Protein AF-A0A3M7SB97-F1 (afdb_monomer_lite)

Structure (mmCIF, N/CA/C/O backbone):
data_AF-A0A3M7SB97-F1
#
_entry.id   AF-A0A3M7SB97-F1
#
loop_
_atom_site.group_PDB
_atom_site.id
_atom_site.type_symbol
_atom_site.label_atom_id
_atom_site.label_alt_id
_atom_site.label_comp_id
_atom_site.label_asym_id
_atom_site.label_entity_id
_atom_site.label_seq_id
_atom_site.pdbx_PDB_ins_code
_atom_site.Cartn_x
_atom_site.Cartn_y
_atom_site.Cartn_z
_atom_site.occupancy
_atom_site.B_iso_or_equiv
_atom_site.auth_seq_id
_atom_site.auth_comp_id
_atom_site.auth_asym_id
_atom_site.auth_atom_id
_atom_site.pdbx_PDB_model_num
ATOM 1 N N . MET A 1 1 ? 9.042 47.676 -9.943 1.00 39.56 1 MET A N 1
ATOM 2 C CA . MET A 1 1 ? 7.977 46.823 -9.372 1.00 39.56 1 MET A CA 1
ATOM 3 C C . MET A 1 1 ? 7.259 46.108 -10.507 1.00 39.56 1 MET A C 1
ATOM 5 O O . MET A 1 1 ? 6.418 46.712 -11.153 1.00 39.56 1 MET A O 1
ATOM 9 N N . THR A 1 2 ? 7.592 44.848 -10.776 1.00 35.41 2 THR A N 1
ATOM 10 C CA . THR A 1 2 ? 6.832 43.990 -11.699 1.00 35.41 2 THR A CA 1
ATOM 11 C C . THR A 1 2 ? 6.691 42.620 -11.047 1.00 35.41 2 THR A C 1
ATOM 13 O O . THR A 1 2 ? 7.645 41.863 -10.912 1.00 35.41 2 THR A O 1
ATOM 16 N N . SER A 1 3 ? 5.487 42.366 -10.535 1.00 39.31 3 SER A N 1
ATOM 17 C CA . SER A 1 3 ? 5.085 41.123 -9.880 1.00 39.31 3 SER A CA 1
ATOM 18 C C . SER A 1 3 ? 4.905 40.036 -10.938 1.00 39.31 3 SER A C 1
ATOM 20 O O . SER A 1 3 ? 3.924 40.028 -11.684 1.00 39.31 3 SER A O 1
ATOM 22 N N . THR A 1 4 ? 5.859 39.112 -11.012 1.00 42.50 4 THR A N 1
ATOM 23 C CA . THR A 1 4 ? 5.730 37.888 -11.804 1.00 42.50 4 THR A CA 1
ATOM 24 C C . THR A 1 4 ? 4.813 36.935 -11.040 1.00 42.50 4 THR A C 1
ATOM 26 O O . THR A 1 4 ? 5.258 36.184 -10.179 1.00 42.50 4 THR A O 1
ATOM 29 N N . LYS A 1 5 ? 3.501 37.002 -11.301 1.00 43.88 5 LYS A N 1
ATOM 30 C CA . LYS A 1 5 ? 2.536 36.020 -10.786 1.00 43.88 5 LYS A CA 1
ATOM 31 C C . LYS A 1 5 ? 2.854 34.650 -11.385 1.00 43.88 5 LYS A C 1
ATOM 33 O O . LYS A 1 5 ? 2.477 34.349 -12.519 1.00 43.88 5 LYS A O 1
ATOM 38 N N . GLU A 1 6 ? 3.554 33.834 -10.608 1.00 43.81 6 GLU A N 1
ATOM 39 C CA . GLU A 1 6 ? 3.767 32.415 -10.857 1.00 43.81 6 GLU A CA 1
ATOM 40 C C . GLU A 1 6 ? 2.411 31.716 -11.004 1.00 43.81 6 GLU A C 1
ATOM 42 O O . GLU A 1 6 ? 1.614 31.609 -10.069 1.00 43.81 6 GLU A O 1
ATOM 47 N N . ARG A 1 7 ? 2.121 31.242 -12.216 1.00 40.00 7 ARG A N 1
ATOM 48 C CA . ARG A 1 7 ? 0.977 30.369 -12.473 1.00 40.00 7 ARG A CA 1
ATOM 49 C C . ARG A 1 7 ? 1.324 28.980 -11.947 1.00 40.00 7 ARG A C 1
ATOM 51 O O . ARG A 1 7 ? 1.823 28.139 -12.691 1.00 40.00 7 ARG A O 1
ATOM 58 N N . ASN A 1 8 ? 1.042 28.737 -10.669 1.00 41.44 8 ASN A N 1
ATOM 59 C CA . ASN A 1 8 ? 1.003 27.392 -10.104 1.00 41.44 8 ASN A CA 1
ATOM 60 C C . ASN A 1 8 ? -0.151 26.611 -10.750 1.00 41.44 8 ASN A C 1
ATOM 62 O O . ASN A 1 8 ? -1.274 26.566 -10.249 1.00 41.44 8 ASN A O 1
ATOM 66 N N . ILE A 1 9 ? 0.122 25.996 -11.901 1.00 45.00 9 ILE A N 1
ATOM 67 C CA . ILE A 1 9 ? -0.749 24.988 -12.500 1.00 45.00 9 ILE A CA 1
ATOM 68 C C . ILE A 1 9 ? -0.582 23.722 -11.654 1.00 45.00 9 ILE A C 1
ATOM 70 O O . ILE A 1 9 ? 0.179 22.815 -11.994 1.00 45.00 9 ILE A O 1
ATOM 74 N N . LEU A 1 10 ? -1.297 23.659 -10.528 1.00 41.88 10 LEU A N 1
ATOM 75 C CA . LEU A 1 10 ? -1.557 22.407 -9.827 1.00 41.88 10 LEU A CA 1
ATOM 76 C C . LEU A 1 10 ? -2.363 21.528 -10.784 1.00 41.88 10 LEU A C 1
ATOM 78 O O . LEU A 1 10 ? -3.590 21.603 -10.856 1.00 41.88 10 LEU A O 1
ATOM 82 N N . LYS A 1 11 ? -1.661 20.715 -11.580 1.00 40.22 11 LYS A N 1
ATOM 83 C CA . LYS A 1 11 ? -2.269 19.650 -12.374 1.00 40.22 11 LYS A CA 1
ATOM 84 C C . LYS A 1 11 ? -3.022 18.749 -11.395 1.00 40.22 11 LYS A C 1
ATOM 86 O O . LYS A 1 11 ? -2.405 17.905 -10.749 1.00 40.22 11 LYS A O 1
ATOM 91 N N . LYS A 1 12 ? -4.344 18.930 -11.280 1.00 40.06 12 LYS A N 1
ATOM 92 C CA . LYS A 1 12 ? -5.251 17.975 -10.632 1.00 40.06 12 LYS A CA 1
ATOM 93 C C . LYS A 1 12 ? -5.023 16.628 -11.312 1.00 40.06 12 LYS A C 1
ATOM 95 O O . LYS A 1 12 ? -5.538 16.382 -12.402 1.00 40.06 12 LYS A O 1
ATOM 100 N N . ARG A 1 13 ? -4.206 15.768 -10.701 1.00 48.69 13 ARG A N 1
ATOM 101 C CA . ARG A 1 13 ? -4.102 14.367 -11.096 1.00 48.69 13 ARG A CA 1
ATOM 102 C C . ARG A 1 13 ? -5.471 13.770 -10.799 1.00 48.69 13 ARG A C 1
ATOM 104 O O . ARG A 1 13 ? -5.800 13.552 -9.639 1.00 48.69 13 ARG A O 1
ATOM 111 N N . ARG A 1 14 ? -6.300 13.585 -11.830 1.00 51.69 14 ARG A N 1
ATOM 112 C CA . ARG A 1 14 ? -7.490 12.738 -11.724 1.00 51.69 14 ARG A CA 1
ATOM 113 C C . ARG A 1 14 ? -6.969 11.373 -11.288 1.00 51.69 14 ARG A C 1
ATOM 115 O O . ARG A 1 14 ? -6.235 10.740 -12.045 1.00 51.69 14 ARG A O 1
ATOM 122 N N . GLY A 1 15 ? -7.223 11.003 -10.034 1.00 53.91 15 GLY A N 1
ATOM 123 C CA . GLY A 1 15 ? -6.841 9.696 -9.521 1.00 53.91 15 GLY A CA 1
ATOM 124 C C . GLY A 1 15 ? -7.428 8.644 -10.450 1.00 53.91 15 GLY A C 1
ATOM 125 O O . GLY A 1 15 ? -8.598 8.732 -10.816 1.00 53.91 15 GLY A O 1
ATOM 126 N N . ILE A 1 16 ? -6.604 7.695 -10.890 1.00 61.25 16 ILE A N 1
ATOM 127 C CA . ILE A 1 16 ? -7.114 6.502 -11.565 1.00 61.25 16 ILE A CA 1
ATOM 128 C C . ILE A 1 16 ? -8.112 5.880 -10.588 1.00 61.25 16 ILE A C 1
ATOM 130 O O . ILE A 1 16 ? -7.745 5.625 -9.439 1.00 61.25 16 ILE A O 1
ATOM 134 N N . ASN A 1 17 ? -9.364 5.709 -11.016 1.00 65.31 17 ASN A N 1
ATOM 135 C CA . ASN A 1 17 ? -10.384 5.082 -10.188 1.00 65.31 17 ASN A CA 1
ATOM 136 C C . ASN A 1 17 ? -9.994 3.606 -10.049 1.00 65.31 17 ASN A C 1
ATOM 138 O O . ASN A 1 17 ? -10.118 2.836 -10.998 1.00 65.31 17 ASN A O 1
ATOM 142 N N . ARG A 1 18 ? -9.375 3.264 -8.918 1.00 78.38 18 ARG A N 1
ATOM 143 C CA . ARG A 1 18 ? -8.863 1.926 -8.628 1.00 78.38 18 ARG A CA 1
ATOM 144 C C . ARG A 1 18 ? -9.895 1.181 -7.808 1.00 78.38 18 ARG A C 1
ATOM 146 O O . ARG A 1 18 ? -10.350 1.691 -6.786 1.00 78.38 18 ARG A O 1
ATOM 153 N N . GLU A 1 19 ? -10.207 -0.030 -8.241 1.00 87.81 19 GLU A N 1
ATOM 154 C CA . GLU A 1 19 ? -10.970 -0.968 -7.434 1.00 87.81 19 GLU A CA 1
ATOM 155 C C . GLU A 1 19 ? -10.080 -1.497 -6.305 1.00 87.81 19 GLU A C 1
ATOM 157 O O . GLU A 1 19 ? -8.935 -1.897 -6.538 1.00 87.81 19 GLU A O 1
ATOM 162 N N . TRP A 1 20 ? -10.591 -1.437 -5.078 1.00 92.69 20 TRP A N 1
ATOM 163 C CA . TRP A 1 20 ? -9.912 -1.904 -3.875 1.00 92.69 20 TRP A CA 1
ATOM 164 C C . TRP A 1 20 ? -10.624 -3.142 -3.357 1.00 92.69 20 TRP A C 1
ATOM 166 O O . TRP A 1 20 ? -11.807 -3.087 -3.029 1.00 92.69 20 TRP A O 1
ATOM 176 N N . ILE A 1 21 ? -9.888 -4.240 -3.252 1.00 93.25 21 ILE A N 1
ATOM 177 C CA . ILE A 1 21 ? -10.402 -5.519 -2.777 1.00 93.25 21 ILE A CA 1
ATOM 178 C C . ILE A 1 21 ? -10.002 -5.657 -1.314 1.00 93.25 21 ILE A C 1
ATOM 180 O O . ILE A 1 21 ? -8.821 -5.568 -0.977 1.00 93.25 21 ILE A O 1
ATOM 184 N N . TYR A 1 22 ? -10.989 -5.841 -0.440 1.00 94.50 22 TYR A N 1
ATOM 185 C CA . TYR A 1 22 ? -10.746 -6.144 0.968 1.00 94.50 22 TYR A CA 1
ATOM 186 C C . TYR A 1 22 ? -10.089 -7.519 1.100 1.00 94.50 22 TYR A C 1
ATOM 188 O O . TYR A 1 22 ? -10.540 -8.472 0.465 1.00 94.50 22 TYR A O 1
ATOM 196 N N . VAL A 1 23 ? -9.040 -7.619 1.918 1.00 94.69 23 VAL A N 1
ATOM 197 C CA . VAL A 1 23 ? -8.305 -8.877 2.107 1.00 94.69 23 VAL A CA 1
ATOM 198 C C . VAL A 1 23 ? -8.481 -9.411 3.521 1.00 94.69 23 VAL A C 1
ATOM 200 O O . VAL A 1 23 ? -8.970 -10.519 3.700 1.00 94.69 23 VAL A O 1
ATOM 203 N N . ASP A 1 24 ? -8.065 -8.637 4.520 1.00 95.44 24 ASP A N 1
ATOM 204 C CA . ASP A 1 24 ? -8.137 -9.012 5.930 1.00 95.44 24 ASP A CA 1
ATOM 205 C C . ASP A 1 24 ? -8.104 -7.773 6.840 1.00 95.44 24 ASP A C 1
ATOM 207 O O . ASP A 1 24 ? -8.130 -6.615 6.398 1.00 95.44 24 ASP A O 1
ATOM 211 N N . MET A 1 25 ? -8.128 -8.028 8.145 1.00 96.19 25 MET A N 1
ATOM 212 C CA . MET A 1 25 ? -8.036 -7.033 9.202 1.00 96.19 25 MET A CA 1
ATOM 213 C C . MET A 1 25 ? -7.012 -7.500 10.232 1.00 96.19 25 MET A C 1
ATOM 215 O O . MET A 1 25 ? -6.958 -8.682 10.558 1.00 96.19 25 MET A O 1
ATOM 219 N N . PHE A 1 26 ? -6.225 -6.559 10.734 1.00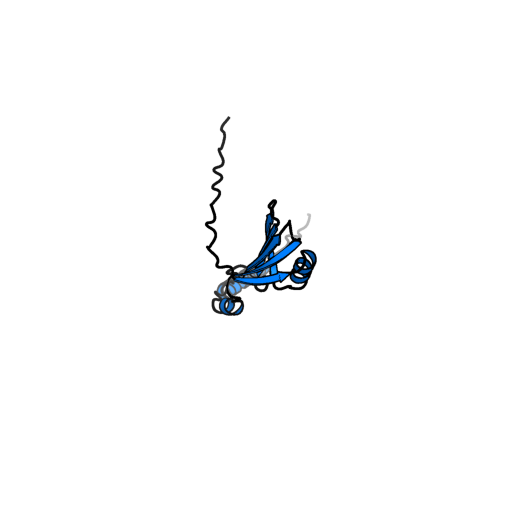 95.38 26 PHE A N 1
ATOM 220 C CA . PHE A 1 26 ? -5.327 -6.750 11.862 1.00 95.38 26 PHE A CA 1
ATOM 221 C C . PHE A 1 26 ? -6.030 -6.339 13.155 1.00 95.38 26 PHE A C 1
ATOM 223 O O . PHE A 1 26 ? -6.830 -5.396 13.154 1.00 95.38 26 PHE A O 1
ATOM 230 N N . ASP A 1 27 ? -5.721 -7.040 14.243 1.00 92.81 27 ASP A N 1
ATOM 231 C CA . ASP A 1 27 ? -6.319 -6.781 15.555 1.00 92.81 27 ASP A CA 1
ATOM 232 C C . ASP A 1 27 ? -5.877 -5.448 16.154 1.00 92.81 27 ASP A C 1
ATOM 234 O O . ASP A 1 27 ? -6.670 -4.804 16.836 1.00 92.81 27 ASP A O 1
ATOM 238 N N . ASP A 1 28 ? -4.655 -5.017 15.838 1.00 92.62 28 ASP A N 1
ATOM 239 C CA . ASP A 1 28 ? -4.109 -3.734 16.252 1.00 92.62 28 ASP A CA 1
ATOM 240 C C . ASP A 1 28 ? -3.220 -3.093 15.163 1.00 92.62 28 ASP A C 1
ATOM 242 O O . ASP A 1 28 ? -2.842 -3.710 14.154 1.00 92.62 28 ASP A O 1
ATOM 246 N N . ASN A 1 29 ? -2.903 -1.814 15.366 1.00 90.94 29 ASN A N 1
ATOM 247 C CA . ASN A 1 29 ? -2.064 -1.027 14.465 1.00 90.94 29 ASN A CA 1
ATOM 248 C C . ASN A 1 29 ? -0.605 -1.527 14.428 1.00 90.94 29 ASN A C 1
ATOM 250 O O . ASN A 1 29 ? 0.038 -1.451 13.378 1.00 90.94 29 ASN A O 1
ATOM 254 N N . GLU A 1 30 ? -0.079 -2.056 15.538 1.00 91.81 30 GLU A N 1
ATOM 255 C CA . GLU A 1 30 ? 1.309 -2.527 15.630 1.00 91.81 30 GLU A CA 1
ATOM 256 C C . GLU A 1 30 ? 1.531 -3.796 14.801 1.00 91.81 30 GLU A C 1
ATOM 258 O O . GLU A 1 30 ? 2.532 -3.911 14.090 1.00 91.81 30 GLU A O 1
ATOM 263 N N . ALA A 1 31 ? 0.570 -4.719 14.817 1.00 93.75 31 ALA A N 1
ATOM 264 C CA . ALA A 1 31 ? 0.556 -5.942 14.032 1.00 93.75 31 ALA A CA 1
ATOM 265 C C . ALA A 1 31 ? 0.562 -5.633 12.531 1.00 93.75 31 ALA A C 1
ATOM 267 O O . ALA A 1 31 ? 1.302 -6.262 11.766 1.00 93.75 31 AL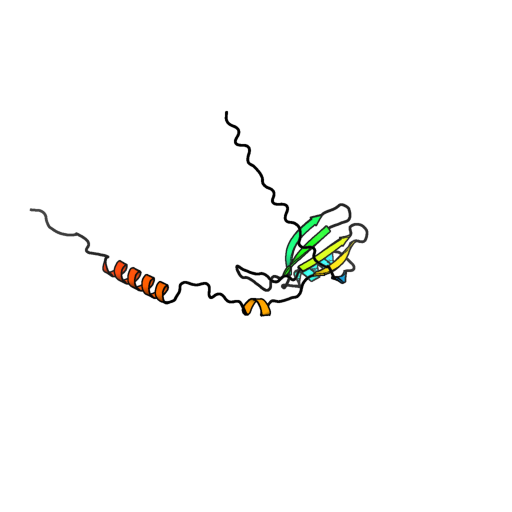A A O 1
ATOM 268 N N . ALA A 1 32 ? -0.212 -4.632 12.106 1.00 93.56 32 ALA A N 1
ATOM 269 C CA . ALA A 1 32 ? -0.232 -4.178 10.720 1.00 93.56 32 ALA A CA 1
ATOM 270 C C . ALA A 1 32 ? 1.113 -3.571 10.292 1.00 93.56 32 ALA A C 1
ATOM 272 O O . ALA A 1 32 ? 1.636 -3.897 9.221 1.00 93.56 32 ALA A O 1
ATOM 273 N N . ASP A 1 33 ? 1.705 -2.735 11.145 1.00 91.50 33 ASP A N 1
ATOM 274 C CA . ASP A 1 33 ? 3.006 -2.112 10.901 1.00 91.50 33 ASP A CA 1
ATOM 275 C C . ASP A 1 33 ? 4.141 -3.142 10.861 1.00 91.50 33 ASP A C 1
ATOM 277 O O . ASP A 1 33 ? 5.010 -3.090 9.983 1.00 91.50 33 ASP A O 1
ATOM 281 N N . LEU A 1 34 ? 4.130 -4.111 11.778 1.00 93.75 34 LEU A N 1
ATOM 282 C CA . LEU A 1 34 ? 5.097 -5.204 11.816 1.00 93.75 34 LEU A CA 1
ATOM 283 C C . LEU A 1 34 ? 4.967 -6.090 10.574 1.00 93.75 34 LEU A C 1
ATOM 285 O O . LEU A 1 34 ? 5.971 -6.431 9.943 1.00 93.75 34 LEU A O 1
ATOM 289 N N . TRP A 1 35 ? 3.737 -6.413 10.169 1.00 94.38 35 TRP A N 1
ATOM 290 C CA . TRP A 1 35 ? 3.481 -7.156 8.940 1.00 94.38 35 TRP A CA 1
ATOM 291 C C . TRP A 1 35 ? 4.010 -6.411 7.710 1.00 94.38 35 TRP A C 1
ATOM 293 O O . TRP A 1 35 ? 4.670 -7.018 6.859 1.00 94.38 35 TRP A O 1
ATOM 303 N N . LEU A 1 36 ? 3.780 -5.095 7.628 1.00 91.81 36 LEU A N 1
ATOM 304 C CA . LEU A 1 36 ? 4.261 -4.272 6.521 1.00 91.81 36 LEU A CA 1
ATOM 305 C C . LEU A 1 36 ? 5.794 -4.225 6.479 1.00 91.81 36 LEU A C 1
ATOM 307 O O . LEU A 1 36 ? 6.372 -4.406 5.407 1.00 91.81 36 LEU A O 1
ATOM 311 N N . LYS A 1 37 ? 6.456 -4.051 7.631 1.00 89.44 37 LYS A N 1
ATOM 312 C CA . LYS A 1 37 ? 7.927 -4.065 7.746 1.00 89.44 37 LYS A CA 1
ATOM 313 C C . LYS A 1 37 ? 8.527 -5.410 7.329 1.00 89.44 37 LYS A C 1
ATOM 315 O O . LYS A 1 37 ? 9.541 -5.436 6.636 1.00 89.44 37 LYS A O 1
ATOM 320 N N . ASN A 1 38 ? 7.875 -6.517 7.685 1.00 91.12 38 ASN A N 1
ATOM 321 C CA . ASN A 1 38 ? 8.317 -7.863 7.315 1.00 91.12 38 ASN A CA 1
ATOM 322 C C . ASN A 1 38 ? 8.099 -8.174 5.822 1.00 91.12 38 ASN A C 1
ATOM 324 O O . ASN A 1 38 ? 8.800 -9.004 5.239 1.00 91.12 38 ASN A O 1
ATOM 328 N N . LYS A 1 39 ? 7.145 -7.507 5.160 1.00 86.69 39 LYS A N 1
ATOM 329 C CA . LYS A 1 39 ? 6.876 -7.672 3.725 1.00 86.69 39 LYS A CA 1
ATOM 330 C C . LYS A 1 39 ? 7.724 -6.719 2.881 1.00 86.69 39 LYS A C 1
ATOM 332 O O . LYS A 1 39 ? 7.265 -5.678 2.420 1.00 86.69 39 LYS A O 1
ATOM 337 N N . THR A 1 40 ? 8.917 -7.173 2.507 1.00 81.75 40 THR A N 1
ATOM 338 C CA . THR A 1 40 ? 9.861 -6.445 1.629 1.00 81.75 40 THR A CA 1
ATOM 339 C C . THR A 1 40 ? 9.323 -6.091 0.230 1.00 81.75 40 THR A C 1
ATOM 341 O O . THR A 1 40 ? 9.914 -5.266 -0.473 1.00 81.75 40 THR A O 1
ATOM 344 N N . LYS A 1 41 ? 8.194 -6.686 -0.193 1.00 88.25 41 LYS A N 1
ATOM 345 C CA . LYS A 1 41 ? 7.551 -6.416 -1.491 1.00 88.25 41 LYS A CA 1
ATOM 346 C C . LYS A 1 41 ? 6.864 -5.050 -1.569 1.00 88.25 41 LYS A C 1
ATOM 348 O O . LYS A 1 41 ? 6.601 -4.586 -2.679 1.00 88.25 41 LYS A O 1
ATOM 353 N N . TRP A 1 42 ? 6.573 -4.414 -0.436 1.00 91.75 42 TRP A N 1
ATOM 354 C CA . TRP A 1 42 ? 5.841 -3.151 -0.377 1.00 91.75 42 TRP A CA 1
ATOM 355 C C . TRP A 1 42 ? 6.743 -1.999 0.049 1.00 91.75 42 TRP A C 1
ATOM 357 O O . TRP A 1 42 ? 7.590 -2.138 0.925 1.00 91.75 42 TRP A O 1
ATOM 367 N N . LEU A 1 43 ? 6.543 -0.842 -0.573 1.00 90.50 43 LEU A N 1
ATOM 368 C CA . LEU A 1 43 ? 7.184 0.407 -0.192 1.00 90.50 43 LEU A CA 1
ATOM 369 C C . LEU A 1 43 ? 6.112 1.473 0.004 1.00 90.50 43 LEU A C 1
ATOM 371 O O . LEU A 1 43 ? 5.258 1.658 -0.865 1.00 90.50 43 LEU A O 1
ATOM 375 N N . LYS A 1 44 ? 6.184 2.182 1.130 1.00 93.00 44 LYS A N 1
ATOM 376 C CA . LYS A 1 44 ? 5.289 3.295 1.451 1.00 93.00 44 LYS A CA 1
ATOM 377 C C . LYS A 1 44 ? 5.377 4.369 0.364 1.00 93.00 44 LYS A C 1
ATOM 379 O O . LYS A 1 44 ? 6.472 4.758 -0.039 1.00 93.00 44 LYS A O 1
ATOM 384 N N . GLU A 1 45 ? 4.225 4.794 -0.137 1.00 91.25 45 GLU A N 1
ATOM 385 C CA . GLU A 1 45 ? 4.117 5.803 -1.190 1.00 91.25 45 GLU A CA 1
ATOM 386 C C . GLU A 1 45 ? 3.496 7.082 -0.644 1.00 91.25 45 GLU A C 1
ATOM 388 O O . GLU A 1 45 ? 4.142 8.120 -0.707 1.00 91.25 45 GLU A O 1
ATOM 393 N N . ASP A 1 46 ? 2.307 6.982 -0.047 1.00 93.00 46 ASP A N 1
ATOM 394 C CA . ASP A 1 46 ? 1.558 8.129 0.467 1.00 93.00 46 ASP A CA 1
ATOM 395 C C . ASP A 1 46 ? 0.928 7.819 1.833 1.00 93.00 46 ASP A C 1
ATOM 397 O O . ASP A 1 46 ? 0.709 6.663 2.214 1.00 93.00 46 ASP A O 1
ATOM 401 N N . THR A 1 47 ? 0.635 8.868 2.600 1.00 95.00 47 THR A N 1
ATOM 402 C CA . THR A 1 47 ? -0.103 8.789 3.868 1.00 95.00 47 THR A CA 1
ATOM 403 C C . THR A 1 47 ? -1.078 9.941 3.968 1.00 95.00 47 THR A C 1
ATOM 405 O O . THR A 1 47 ? -0.727 11.081 3.675 1.00 95.00 47 THR A O 1
ATOM 408 N N . TYR A 1 48 ? -2.296 9.619 4.382 1.00 93.25 48 TYR A N 1
ATOM 409 C CA . TYR A 1 48 ? -3.368 10.570 4.612 1.00 93.25 48 TYR A CA 1
ATOM 410 C C . TYR A 1 48 ? -3.874 10.370 6.030 1.00 93.25 48 TYR A C 1
ATOM 412 O O . TYR A 1 48 ? -4.386 9.299 6.344 1.00 93.25 48 TYR A O 1
ATOM 420 N N . SER A 1 49 ? -3.727 11.398 6.852 1.00 94.50 49 SER A N 1
ATOM 421 C CA . SER A 1 49 ? -4.138 11.380 8.251 1.00 94.50 49 SER A CA 1
ATOM 422 C C . SER A 1 49 ? -5.392 12.217 8.433 1.00 94.50 49 SER A C 1
ATOM 424 O O . SER A 1 49 ? -5.491 13.328 7.905 1.00 94.50 49 SER A O 1
ATOM 426 N N . THR A 1 50 ? -6.355 11.667 9.159 1.00 93.88 50 THR A N 1
ATOM 427 C CA . THR A 1 50 ? -7.630 12.303 9.500 1.00 93.88 50 THR A CA 1
ATOM 428 C C . THR A 1 50 ? -7.955 12.037 10.966 1.00 93.88 50 THR A C 1
ATOM 430 O O . THR A 1 50 ? -7.310 11.204 11.598 1.00 93.88 50 THR A O 1
ATOM 433 N N . ASN A 1 51 ? -8.971 12.710 11.509 1.00 92.81 51 ASN A N 1
ATOM 434 C CA . ASN A 1 51 ? -9.425 12.441 12.878 1.00 92.81 51 ASN A CA 1
ATOM 435 C C . ASN A 1 51 ? -9.945 11.001 13.048 1.00 92.81 51 ASN A C 1
ATOM 437 O O . ASN A 1 51 ? -9.813 10.440 14.127 1.00 92.81 51 ASN A O 1
ATOM 441 N N . ASP A 1 52 ? -10.461 10.394 11.975 1.00 90.81 52 ASP A N 1
ATOM 442 C CA . ASP A 1 52 ? -10.990 9.022 11.980 1.00 90.81 52 ASP A CA 1
ATOM 443 C C . ASP A 1 52 ? -9.875 7.957 11.905 1.00 90.81 52 ASP A C 1
ATOM 445 O O . ASP A 1 52 ? -10.126 6.753 12.024 1.00 90.81 52 ASP A O 1
ATOM 449 N N . GLY A 1 53 ? -8.631 8.397 11.693 1.00 93.88 53 GLY A N 1
ATOM 450 C CA . GLY A 1 53 ? -7.441 7.563 11.596 1.00 93.88 53 GLY A CA 1
ATOM 451 C C . GLY A 1 53 ? -6.620 7.814 10.332 1.00 93.88 53 GLY A C 1
ATOM 452 O O . GLY A 1 53 ? -6.759 8.838 9.649 1.00 93.88 53 GLY A O 1
ATOM 453 N N . ASP A 1 54 ? -5.746 6.858 10.027 1.00 94.50 54 ASP A N 1
ATOM 454 C CA . ASP A 1 54 ? -4.731 6.974 8.985 1.00 94.50 54 ASP A CA 1
ATOM 455 C C . ASP A 1 54 ? -5.002 6.042 7.810 1.00 94.50 54 ASP A C 1
ATOM 457 O O . ASP A 1 54 ? -5.324 4.863 7.947 1.00 94.50 54 ASP A O 1
ATOM 461 N N . LYS A 1 55 ? -4.765 6.552 6.608 1.00 95.00 55 LYS A N 1
ATOM 462 C CA . LYS A 1 55 ? -4.716 5.770 5.381 1.00 95.00 55 LYS A CA 1
ATOM 463 C C . LYS A 1 55 ? -3.300 5.786 4.832 1.00 95.00 55 LYS A C 1
ATOM 465 O O . LYS A 1 55 ? -2.804 6.822 4.392 1.00 95.00 55 LYS A O 1
ATOM 470 N N . ILE A 1 56 ? -2.677 4.617 4.772 1.00 95.00 56 ILE A N 1
ATOM 471 C CA . ILE A 1 56 ? -1.358 4.424 4.172 1.00 95.00 56 ILE A CA 1
ATOM 472 C C . ILE A 1 56 ? -1.522 3.713 2.834 1.00 95.00 56 ILE A C 1
ATOM 474 O O . ILE A 1 56 ? -2.117 2.639 2.758 1.00 95.00 56 ILE A O 1
ATOM 478 N N . ILE A 1 57 ? -0.959 4.294 1.775 1.00 94.75 57 ILE A N 1
ATOM 479 C CA . ILE A 1 57 ? -0.863 3.661 0.458 1.00 94.75 57 ILE A CA 1
ATOM 480 C C . ILE A 1 57 ? 0.578 3.209 0.242 1.00 94.75 57 ILE A C 1
ATOM 482 O O . ILE A 1 57 ? 1.525 3.981 0.403 1.00 94.75 57 ILE A O 1
ATOM 486 N N . CYS A 1 58 ? 0.742 1.953 -0.156 1.00 93.69 58 CYS A N 1
ATOM 487 C CA . CYS A 1 58 ? 2.019 1.364 -0.522 1.00 93.69 58 CYS A CA 1
ATOM 488 C C . CYS A 1 58 ? 2.001 0.907 -1.983 1.00 93.69 58 CYS A C 1
ATOM 490 O O . CYS A 1 58 ? 0.990 0.440 -2.514 1.00 93.69 58 CYS A O 1
ATOM 492 N N . ARG A 1 59 ? 3.161 0.999 -2.630 1.00 91.19 59 ARG A N 1
ATOM 493 C CA . ARG A 1 59 ? 3.407 0.496 -3.982 1.00 91.19 59 ARG A CA 1
ATOM 494 C C . ARG A 1 59 ? 4.284 -0.745 -3.950 1.00 91.19 59 ARG A C 1
ATOM 496 O O . ARG A 1 59 ? 5.106 -0.915 -3.050 1.00 91.19 59 ARG A O 1
ATOM 503 N N . CYS A 1 60 ? 4.136 -1.597 -4.955 1.00 90.00 60 CYS A N 1
ATOM 504 C CA . CYS A 1 60 ? 5.044 -2.720 -5.158 1.00 90.00 60 CYS A CA 1
ATOM 505 C C . CYS A 1 60 ? 6.486 -2.225 -5.402 1.00 90.00 60 CYS A C 1
ATOM 507 O O . CYS A 1 60 ? 6.713 -1.313 -6.196 1.00 90.00 60 CYS A O 1
ATOM 509 N N . ASN A 1 61 ? 7.456 -2.847 -4.730 1.00 87.19 61 ASN A N 1
ATOM 510 C CA . ASN A 1 61 ? 8.886 -2.519 -4.783 1.00 87.19 61 ASN A CA 1
ATOM 511 C C . ASN A 1 61 ? 9.729 -3.579 -5.518 1.00 87.19 61 ASN A C 1
ATOM 513 O O . ASN A 1 61 ? 10.957 -3.503 -5.539 1.00 87.19 61 ASN A O 1
ATOM 517 N N . LEU A 1 62 ? 9.090 -4.590 -6.115 1.00 83.12 62 LEU A N 1
ATOM 518 C CA . LEU A 1 62 ? 9.806 -5.655 -6.827 1.00 83.12 62 LEU A CA 1
ATOM 519 C C . LEU A 1 62 ? 10.474 -5.147 -8.115 1.00 83.12 62 LEU A C 1
ATOM 521 O O . LEU A 1 62 ? 11.496 -5.678 -8.537 1.00 83.12 62 LEU A O 1
ATOM 525 N N . VAL A 1 63 ? 9.933 -4.089 -8.724 1.00 77.12 63 VAL A N 1
ATOM 526 C CA . VAL A 1 63 ? 10.455 -3.507 -9.965 1.00 77.12 63 VAL A CA 1
ATOM 527 C C . VAL A 1 63 ? 11.281 -2.258 -9.641 1.00 77.12 63 VAL A C 1
ATOM 529 O O . VAL A 1 63 ? 10.739 -1.185 -9.410 1.00 77.12 63 VAL A O 1
ATOM 532 N N . LYS A 1 64 ? 12.614 -2.378 -9.656 1.00 73.44 64 LYS A N 1
ATOM 533 C CA . LYS A 1 64 ? 13.557 -1.273 -9.380 1.00 73.44 64 LYS A CA 1
ATOM 534 C C . LYS A 1 64 ? 14.162 -0.692 -10.663 1.00 73.44 64 LYS A C 1
ATOM 536 O O . LYS A 1 64 ? 15.375 -0.710 -10.851 1.00 73.44 64 LYS A O 1
ATOM 541 N N . ARG A 1 65 ? 13.334 -0.198 -11.589 1.00 70.62 65 ARG A N 1
ATOM 542 C CA . ARG A 1 65 ? 13.808 0.348 -12.881 1.00 70.62 65 ARG A CA 1
ATOM 543 C C . ARG A 1 65 ? 13.169 1.690 -13.223 1.00 70.62 65 ARG A C 1
ATOM 545 O O . ARG A 1 65 ? 12.067 1.990 -12.774 1.00 70.62 65 ARG A O 1
ATOM 552 N N . ARG A 1 66 ? 13.819 2.471 -14.093 1.00 67.94 66 ARG A N 1
ATOM 553 C CA . ARG A 1 66 ? 13.217 3.664 -14.714 1.00 67.94 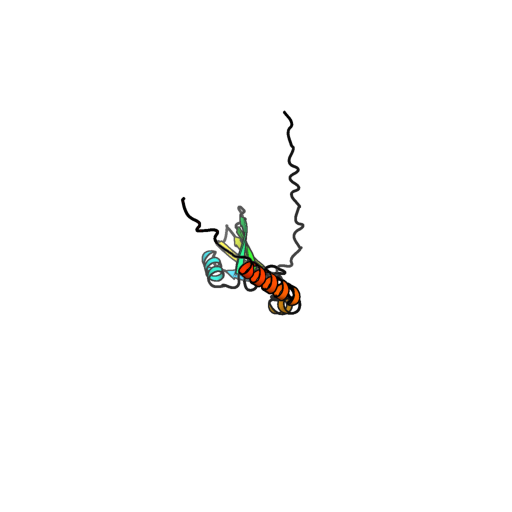66 ARG A CA 1
ATOM 554 C C . ARG A 1 66 ? 12.277 3.228 -15.845 1.00 67.94 66 ARG A C 1
ATOM 556 O O . ARG A 1 66 ? 12.748 2.789 -16.889 1.00 67.94 66 ARG A O 1
ATOM 563 N N . GLY A 1 67 ? 10.964 3.349 -15.656 1.00 71.81 67 GLY A N 1
ATOM 564 C CA . GLY A 1 67 ? 9.962 2.967 -16.660 1.00 71.81 67 GLY A CA 1
ATOM 565 C C . GLY A 1 67 ? 8.637 2.514 -16.041 1.00 71.81 67 GLY A C 1
ATOM 566 O O . GLY A 1 67 ? 8.407 2.807 -14.864 1.00 71.81 67 GLY A O 1
ATOM 567 N N . PRO A 1 68 ? 7.783 1.803 -16.808 1.00 73.38 68 PRO A N 1
ATOM 568 C CA . PRO A 1 68 ? 6.538 1.232 -16.300 1.00 73.38 68 PRO A CA 1
ATOM 569 C C . PRO A 1 68 ? 6.782 0.430 -15.020 1.00 73.38 68 PRO A C 1
ATOM 571 O O . PRO A 1 68 ? 7.650 -0.453 -14.997 1.00 73.38 68 PRO A O 1
ATOM 574 N N . GLN A 1 69 ? 6.051 0.792 -13.970 1.00 79.75 69 GLN A N 1
ATOM 575 C CA . GLN A 1 69 ? 6.087 0.143 -12.663 1.00 79.75 69 GLN A CA 1
ATOM 576 C C . GLN A 1 69 ? 4.998 -0.924 -12.578 1.00 79.75 69 GLN A C 1
ATOM 578 O O . GLN A 1 69 ? 4.055 -0.921 -13.368 1.00 79.75 69 GLN A O 1
ATOM 583 N N . CYS A 1 70 ? 5.123 -1.819 -11.599 1.00 85.12 70 CYS A N 1
ATOM 584 C CA . CYS A 1 70 ? 4.033 -2.713 -11.234 1.00 85.12 70 CYS A CA 1
ATOM 585 C C . CYS A 1 70 ? 2.821 -1.882 -10.785 1.00 85.12 70 CYS A C 1
ATOM 587 O O . CYS A 1 70 ? 2.975 -0.948 -9.995 1.00 85.12 70 CYS A O 1
ATOM 589 N N . ASP A 1 71 ? 1.632 -2.218 -11.286 1.00 85.19 71 ASP A N 1
ATOM 590 C CA . ASP A 1 71 ? 0.412 -1.480 -10.947 1.00 85.19 71 ASP A CA 1
ATOM 591 C C . ASP A 1 71 ? -0.183 -1.890 -9.589 1.00 85.19 71 ASP A C 1
ATOM 593 O O . ASP A 1 71 ? -1.048 -1.194 -9.060 1.00 85.19 71 ASP A O 1
ATOM 597 N N . ALA A 1 72 ? 0.315 -2.980 -8.993 1.00 89.94 72 ALA A N 1
ATOM 598 C CA . ALA A 1 72 ? -0.141 -3.463 -7.697 1.00 89.94 72 ALA A CA 1
ATOM 599 C C . ALA A 1 72 ? 0.084 -2.429 -6.578 1.00 89.94 72 ALA A C 1
ATOM 601 O O . ALA A 1 72 ? 1.189 -1.892 -6.397 1.00 89.94 72 ALA A O 1
ATOM 602 N N . LYS A 1 73 ? -0.968 -2.203 -5.793 1.00 92.69 73 LYS A N 1
ATOM 603 C CA . LYS A 1 73 ? -1.001 -1.324 -4.622 1.00 92.69 73 LYS A CA 1
ATOM 604 C C . LYS A 1 73 ? -1.567 -2.058 -3.422 1.00 92.69 73 LYS A C 1
ATOM 606 O O . LYS A 1 73 ? -2.405 -2.946 -3.547 1.00 92.69 73 LYS A O 1
ATOM 611 N N . LEU A 1 74 ? -1.141 -1.590 -2.263 1.00 94.81 74 LEU A N 1
ATOM 612 C CA . LEU A 1 74 ? -1.656 -1.980 -0.967 1.00 94.81 74 LEU A CA 1
ATOM 613 C C . LEU A 1 74 ? -2.173 -0.725 -0.263 1.00 94.81 74 LEU A C 1
ATOM 615 O O . LEU A 1 74 ? -1.520 0.317 -0.305 1.00 94.81 74 LEU A O 1
ATOM 619 N N . MET A 1 75 ? -3.319 -0.831 0.396 1.00 95.44 75 MET A N 1
ATOM 620 C CA . MET A 1 75 ? -3.841 0.196 1.287 1.00 95.44 75 MET A CA 1
ATOM 621 C C . MET A 1 75 ? -4.046 -0.397 2.675 1.00 95.44 75 MET A C 1
ATOM 623 O O . MET A 1 75 ? -4.689 -1.435 2.823 1.00 95.44 75 MET A O 1
ATOM 627 N N . LEU A 1 76 ? -3.512 0.290 3.679 1.00 96.06 76 LEU A N 1
ATOM 628 C CA . LEU A 1 76 ? -3.808 0.051 5.084 1.00 96.06 76 LEU A CA 1
ATOM 629 C C . LEU A 1 76 ? -4.653 1.215 5.588 1.00 96.06 76 LEU A C 1
ATOM 631 O O . LEU A 1 76 ? -4.281 2.374 5.403 1.00 96.06 76 LEU A O 1
ATOM 635 N N . LEU A 1 77 ? -5.801 0.895 6.174 1.00 95.94 77 LEU A N 1
ATOM 636 C CA . LEU A 1 77 ? -6.708 1.861 6.778 1.00 95.94 77 LEU A CA 1
ATOM 637 C C . LEU A 1 77 ? -6.769 1.598 8.281 1.00 95.94 77 LEU A C 1
ATOM 639 O O . LEU A 1 77 ? -7.408 0.636 8.706 1.00 95.94 77 LEU A O 1
ATOM 643 N N . PHE A 1 78 ? -6.088 2.440 9.045 1.00 94.94 78 PHE A N 1
ATOM 644 C CA . PHE A 1 78 ? -6.026 2.435 10.499 1.00 94.94 78 PHE A CA 1
ATOM 645 C C . PHE A 1 78 ? -7.179 3.271 11.038 1.00 94.94 78 PHE A C 1
ATOM 647 O O . PHE A 1 78 ? -7.376 4.403 10.600 1.00 94.94 78 PHE A O 1
ATOM 654 N N . ASN A 1 79 ? -7.949 2.714 11.962 1.00 92.62 79 ASN A N 1
ATOM 655 C CA . ASN A 1 79 ? -9.077 3.397 12.579 1.00 92.62 79 ASN A CA 1
ATOM 656 C C . ASN A 1 79 ? -8.679 3.893 13.979 1.00 92.62 79 ASN A C 1
ATOM 658 O O . ASN A 1 79 ? -8.098 3.141 14.762 1.00 92.62 79 ASN A O 1
ATOM 662 N N . ALA A 1 80 ? -8.973 5.159 14.277 1.00 91.19 80 ALA A N 1
ATOM 663 C CA . ALA A 1 80 ? -8.606 5.784 15.547 1.00 91.19 80 ALA A CA 1
ATOM 664 C C . ALA A 1 80 ? -9.415 5.250 16.745 1.00 91.19 80 ALA A C 1
ATOM 666 O O . ALA A 1 80 ? -8.883 5.172 17.849 1.00 91.19 80 ALA A O 1
ATOM 667 N N . ASP A 1 81 ? -10.666 4.840 16.525 1.00 90.81 81 ASP A N 1
ATOM 668 C CA . ASP A 1 81 ? -11.597 4.446 17.588 1.00 90.81 81 ASP A CA 1
ATOM 669 C C . ASP A 1 81 ? -11.341 3.028 18.098 1.00 90.81 81 ASP A C 1
ATOM 671 O O . ASP A 1 81 ? -11.389 2.765 19.297 1.00 90.81 81 ASP A O 1
ATOM 675 N N . ASN A 1 82 ? -11.112 2.086 17.180 1.00 89.12 82 ASN A N 1
ATOM 676 C CA . ASN A 1 82 ? -10.967 0.667 17.517 1.00 89.12 82 ASN A CA 1
ATOM 677 C C . ASN A 1 82 ? -9.535 0.146 17.383 1.00 89.12 82 ASN A C 1
ATOM 679 O O . ASN A 1 82 ? -9.313 -1.038 17.630 1.00 89.12 82 ASN A O 1
ATOM 683 N N . LEU A 1 83 ? -8.592 1.013 16.992 1.00 88.75 83 LEU A N 1
ATOM 684 C CA . LEU A 1 83 ? -7.172 0.707 16.801 1.00 88.75 83 LEU A CA 1
ATOM 685 C C . LEU A 1 83 ? -6.907 -0.474 15.857 1.00 88.75 83 LEU A C 1
ATOM 687 O O . LEU A 1 83 ? -5.820 -1.042 15.887 1.00 88.75 83 LEU A O 1
ATOM 691 N N . LYS A 1 84 ? -7.879 -0.848 15.017 1.00 93.56 84 LYS A N 1
ATOM 692 C CA . LYS A 1 84 ? -7.729 -1.913 14.025 1.00 93.56 84 LYS A CA 1
ATOM 693 C C . LYS A 1 84 ? -7.267 -1.341 12.699 1.00 93.56 84 LYS A C 1
ATOM 695 O O . LYS A 1 84 ? -7.656 -0.237 12.303 1.00 93.56 84 LYS A O 1
ATOM 700 N N . ALA A 1 85 ? -6.544 -2.159 11.941 1.00 95.19 85 ALA A N 1
ATOM 701 C CA . ALA A 1 85 ? -6.139 -1.821 10.585 1.00 95.19 85 ALA A CA 1
ATOM 702 C C . ALA A 1 85 ? -6.778 -2.766 9.565 1.00 95.19 85 ALA A C 1
ATOM 704 O O . ALA A 1 85 ? -6.662 -3.987 9.658 1.00 95.19 85 ALA A O 1
ATOM 705 N N . LYS A 1 86 ? -7.437 -2.211 8.549 1.00 96.25 86 LYS A N 1
ATOM 706 C CA . LYS A 1 86 ? -7.983 -2.975 7.418 1.00 96.25 86 LYS A CA 1
ATOM 707 C C . LYS A 1 86 ? -7.007 -2.964 6.253 1.00 96.25 86 LYS A C 1
ATOM 709 O O . LYS A 1 86 ? -6.490 -1.903 5.896 1.00 96.25 86 LYS A O 1
ATOM 714 N N . ARG A 1 87 ? -6.814 -4.119 5.618 1.00 96.12 87 ARG A N 1
ATOM 715 C CA . ARG A 1 87 ? -5.955 -4.266 4.444 1.00 96.12 87 ARG A CA 1
ATOM 716 C C . ARG A 1 87 ? -6.776 -4.414 3.176 1.00 96.12 87 ARG A C 1
ATOM 718 O O . ARG A 1 87 ? -7.682 -5.243 3.090 1.00 96.12 87 ARG A O 1
ATOM 725 N N . PHE A 1 88 ? -6.382 -3.654 2.166 1.00 95.38 88 PHE A N 1
ATOM 726 C CA . PHE A 1 88 ? -6.932 -3.743 0.825 1.00 95.38 88 PHE A CA 1
ATOM 727 C C . PHE A 1 88 ? -5.811 -3.866 -0.197 1.00 95.38 88 PHE A C 1
ATOM 729 O O . PHE A 1 88 ? -4.759 -3.238 -0.058 1.00 95.38 88 PHE A O 1
ATOM 736 N N . GLU A 1 89 ? -6.057 -4.627 -1.253 1.00 93.44 89 GLU A N 1
ATOM 737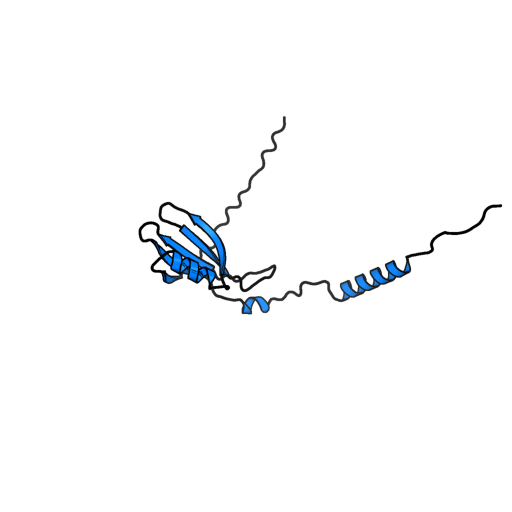 C CA . GLU A 1 89 ? -5.154 -4.748 -2.394 1.00 93.44 89 GLU A CA 1
ATOM 738 C C . GLU A 1 89 ? -5.850 -4.265 -3.671 1.00 93.44 89 GLU A C 1
ATOM 740 O O . GLU A 1 89 ? -7.076 -4.270 -3.785 1.00 93.44 89 GLU A O 1
ATOM 745 N N . SER A 1 90 ? -5.059 -3.771 -4.620 1.00 91.00 90 SER A N 1
ATOM 746 C CA . SER A 1 90 ? -5.552 -3.282 -5.906 1.00 91.00 90 SER A CA 1
ATOM 747 C C . SER A 1 90 ? -4.532 -3.544 -7.003 1.00 91.00 90 SER A C 1
ATOM 749 O O . SER A 1 90 ? -3.329 -3.379 -6.786 1.00 91.00 90 SER A O 1
ATOM 751 N N . GLY A 1 91 ? -5.019 -3.890 -8.195 1.00 83.38 91 GLY A N 1
ATOM 752 C CA . GLY A 1 91 ? -4.192 -4.189 -9.361 1.00 83.38 91 GLY A CA 1
ATOM 753 C C . GLY A 1 91 ? -3.525 -5.565 -9.291 1.00 83.38 91 GLY A C 1
ATOM 754 O O . GLY A 1 91 ? -3.367 -6.163 -8.231 1.00 83.38 91 GLY A O 1
ATOM 755 N N . ASN A 1 92 ? -3.102 -6.067 -10.450 1.00 76.69 92 ASN A N 1
ATOM 756 C CA . ASN A 1 92 ? -2.426 -7.357 -10.544 1.00 76.69 92 ASN A CA 1
ATOM 757 C C . ASN A 1 92 ? -0.910 -7.193 -10.404 1.00 76.69 92 ASN A C 1
ATOM 759 O O . ASN A 1 92 ? -0.300 -6.289 -10.985 1.00 76.69 92 ASN A O 1
ATOM 763 N N . HIS A 1 93 ? -0.273 -8.114 -9.680 1.00 72.88 93 HIS A N 1
ATOM 764 C CA . HIS A 1 93 ? 1.176 -8.253 -9.721 1.00 72.88 93 HIS A CA 1
ATOM 765 C C . HIS A 1 93 ? 1.583 -8.722 -11.126 1.00 72.88 93 HIS A C 1
ATOM 767 O O . HIS A 1 93 ? 1.515 -9.902 -11.445 1.00 72.88 93 HIS A O 1
ATOM 773 N N . THR A 1 94 ? 2.017 -7.791 -11.977 1.00 61.66 94 THR A N 1
ATOM 774 C CA . THR A 1 94 ? 2.576 -8.089 -13.306 1.00 61.66 94 THR A CA 1
ATOM 775 C C . THR A 1 94 ? 4.086 -7.810 -13.384 1.00 61.66 94 THR A C 1
ATOM 777 O O . THR A 1 94 ? 4.504 -7.040 -14.254 1.00 61.66 94 THR A O 1
ATOM 780 N N . PRO A 1 95 ? 4.938 -8.348 -12.485 1.00 57.00 95 PRO A N 1
ATOM 781 C CA . PRO A 1 95 ? 6.382 -8.161 -12.613 1.00 57.00 95 PRO A CA 1
ATOM 782 C C . PRO A 1 95 ? 6.919 -8.781 -13.916 1.00 57.00 95 PRO A C 1
ATOM 784 O O . PRO A 1 95 ? 7.796 -8.189 -14.537 1.00 57.00 95 PRO A O 1
ATOM 787 N N . ASP A 1 96 ? 6.329 -9.886 -14.387 1.00 51.00 96 ASP A N 1
ATOM 788 C CA . ASP A 1 96 ? 6.845 -10.642 -15.537 1.00 51.00 96 ASP A CA 1
ATOM 789 C C . ASP A 1 96 ? 6.453 -10.038 -16.895 1.00 51.00 96 ASP A C 1
ATOM 791 O O . ASP A 1 96 ? 7.296 -9.907 -17.779 1.00 51.00 96 ASP A O 1
ATOM 795 N N . LYS A 1 97 ? 5.218 -9.534 -17.048 1.00 50.81 97 LYS A N 1
ATOM 796 C CA . LYS A 1 97 ? 4.756 -8.878 -18.298 1.00 50.81 97 LYS A CA 1
ATOM 797 C C . LYS A 1 97 ? 5.507 -7.585 -18.620 1.00 50.81 97 LYS A C 1
ATOM 799 O O . LYS A 1 97 ? 5.488 -7.084 -19.740 1.00 50.81 97 LYS A O 1
ATOM 804 N N . ILE A 1 98 ? 6.172 -7.015 -17.622 1.00 53.28 98 ILE A N 1
ATOM 805 C CA . ILE A 1 98 ? 6.982 -5.815 -17.766 1.00 53.28 98 ILE A CA 1
ATOM 806 C C . ILE A 1 98 ? 8.310 -6.101 -18.519 1.00 53.28 98 ILE A C 1
ATOM 808 O O . ILE A 1 98 ? 8.899 -5.172 -19.092 1.00 53.28 98 ILE A O 1
ATOM 812 N N . ASN A 1 99 ? 8.757 -7.363 -18.558 1.00 49.47 99 ASN A N 1
ATOM 813 C CA . ASN A 1 99 ? 9.974 -7.798 -19.252 1.00 49.47 99 ASN A CA 1
ATOM 814 C C . ASN A 1 99 ? 9.788 -8.023 -20.762 1.00 49.47 99 ASN A C 1
ATOM 816 O O . ASN A 1 99 ? 10.774 -8.014 -21.489 1.00 49.47 99 ASN A O 1
ATOM 820 N N . GLU A 1 100 ? 8.562 -8.174 -21.266 1.00 48.91 100 GLU A N 1
ATOM 821 C CA . GLU A 1 100 ? 8.331 -8.463 -22.694 1.00 48.91 100 GLU A CA 1
ATOM 822 C C . GLU A 1 100 ? 8.493 -7.226 -23.599 1.00 48.91 100 GLU A C 1
ATOM 824 O O . GLU A 1 100 ? 8.701 -7.346 -24.802 1.00 48.91 100 GLU A O 1
ATOM 829 N N . GLY A 1 101 ? 8.470 -6.019 -23.025 1.00 48.56 101 GLY A N 1
ATOM 830 C CA . GLY A 1 101 ? 8.584 -4.749 -23.751 1.00 48.56 101 GLY A CA 1
ATOM 831 C C . GLY A 1 101 ? 9.961 -4.090 -23.667 1.00 48.56 101 GLY A C 1
ATOM 832 O O . GLY A 1 101 ? 10.033 -2.862 -23.555 1.00 48.56 101 GLY A O 1
ATOM 833 N N . VAL A 1 102 ? 11.058 -4.858 -23.633 1.00 51.38 102 VAL A N 1
ATOM 834 C CA . VAL A 1 102 ? 12.420 -4.294 -23.596 1.00 51.38 102 VAL A CA 1
ATOM 835 C C . VAL A 1 102 ? 12.720 -3.595 -24.923 1.00 51.38 102 VAL A C 1
ATOM 837 O O . VAL A 1 102 ? 13.331 -4.142 -25.836 1.00 51.38 102 VAL A O 1
ATOM 840 N N . ILE A 1 103 ? 12.352 -2.317 -25.006 1.00 55.75 103 ILE A N 1
ATOM 841 C CA . ILE A 1 103 ? 13.093 -1.364 -25.825 1.00 55.75 103 ILE A CA 1
ATOM 842 C C . ILE A 1 103 ? 14.503 -1.377 -25.236 1.00 55.75 103 ILE A C 1
ATOM 844 O O . ILE A 1 103 ? 14.700 -0.907 -24.112 1.00 55.75 103 ILE A O 1
ATOM 848 N N . LYS A 1 104 ? 15.465 -1.969 -25.955 1.00 55.62 104 LYS A N 1
ATOM 849 C CA . LYS A 1 104 ? 16.888 -1.945 -25.599 1.00 55.62 104 LYS A CA 1
ATOM 850 C C . LYS A 1 104 ? 17.302 -0.483 -25.419 1.00 55.62 104 LYS A C 1
ATOM 852 O O . LYS A 1 104 ? 17.550 0.226 -26.387 1.00 55.62 104 LYS A O 1
ATOM 857 N N . ARG A 1 105 ? 17.315 0.003 -24.178 1.00 58.66 105 ARG A N 1
ATOM 858 C CA . ARG A 1 105 ? 17.833 1.332 -23.855 1.00 58.66 105 ARG A CA 1
ATOM 859 C C . ARG A 1 105 ? 19.340 1.209 -23.714 1.00 58.66 105 ARG A C 1
ATOM 861 O O . ARG A 1 105 ? 19.829 0.549 -22.805 1.00 58.66 105 ARG A O 1
ATOM 868 N N . GLY A 1 106 ? 20.045 1.845 -24.634 1.00 64.75 106 GLY A N 1
ATOM 869 C CA . GLY A 1 106 ? 21.495 1.889 -24.709 1.00 64.75 106 GLY A CA 1
ATOM 870 C C . GLY A 1 106 ? 21.905 2.560 -26.011 1.00 64.75 106 GLY A C 1
ATOM 871 O O . GLY A 1 106 ? 21.097 2.680 -26.931 1.00 64.75 106 GLY A O 1
ATOM 872 N N . LEU A 1 107 ? 23.151 3.016 -26.084 1.00 71.94 107 LEU A N 1
ATOM 873 C CA . LEU A 1 107 ? 23.735 3.391 -27.365 1.00 71.94 107 LEU A CA 1
ATOM 874 C C . LEU A 1 107 ? 23.747 2.156 -28.267 1.00 71.94 107 LEU A C 1
ATOM 876 O O . LEU A 1 107 ? 24.104 1.066 -27.810 1.00 71.94 107 LEU A O 1
ATOM 880 N N . VAL A 1 108 ? 23.344 2.330 -29.523 1.00 80.50 108 VAL A N 1
ATOM 881 C CA . VAL A 1 108 ? 23.473 1.282 -30.539 1.00 80.50 108 VAL A CA 1
ATOM 882 C C . VAL A 1 108 ? 24.957 0.925 -30.645 1.00 80.50 108 VAL A C 1
ATOM 884 O O . VAL A 1 108 ? 25.818 1.788 -30.450 1.00 80.50 108 VAL A O 1
ATOM 887 N N . ASP A 1 109 ? 25.282 -0.339 -30.903 1.00 77.94 109 ASP A N 1
ATOM 888 C CA . ASP A 1 109 ? 26.676 -0.798 -30.869 1.00 77.94 109 ASP A CA 1
ATOM 889 C C . ASP A 1 109 ? 27.567 -0.044 -31.869 1.00 77.94 109 ASP A C 1
ATOM 891 O O . ASP A 1 109 ? 28.748 0.174 -31.609 1.00 77.94 109 ASP A O 1
ATOM 895 N N . GLU A 1 110 ? 26.991 0.458 -32.962 1.00 81.69 110 GLU A N 1
ATOM 896 C CA . GLU A 1 110 ? 27.662 1.366 -33.899 1.00 81.69 110 GLU A CA 1
ATOM 897 C C . GLU A 1 110 ? 28.102 2.672 -33.229 1.00 81.69 110 GLU A C 1
ATOM 899 O O . GLU A 1 110 ? 29.232 3.119 -33.422 1.00 81.69 110 GLU A O 1
ATOM 904 N N . THR A 1 111 ? 27.246 3.264 -32.394 1.00 82.00 111 THR A N 1
ATOM 905 C CA . THR A 1 111 ? 27.562 4.491 -31.658 1.00 82.00 111 THR A CA 1
ATOM 906 C C . THR A 1 111 ? 28.626 4.246 -30.591 1.00 82.00 111 THR A C 1
ATOM 908 O O . THR A 1 111 ? 29.496 5.093 -30.402 1.00 82.00 111 THR A O 1
ATOM 911 N N . LYS A 1 112 ? 28.622 3.076 -29.936 1.00 83.75 112 LYS A N 1
ATOM 912 C CA . LYS A 1 112 ? 29.685 2.694 -28.988 1.00 83.75 112 LYS A CA 1
ATOM 913 C C . LYS A 1 112 ? 31.040 2.574 -29.687 1.00 83.75 112 LYS A C 1
ATOM 915 O O . LYS A 1 112 ? 31.998 3.207 -29.256 1.00 83.75 112 LYS A O 1
ATOM 920 N N . LYS A 1 113 ? 31.085 1.872 -30.825 1.00 85.81 113 LYS A N 1
ATOM 921 C CA . LYS A 1 113 ? 32.293 1.741 -31.662 1.00 85.81 113 LYS A CA 1
ATOM 922 C C . LYS A 1 113 ? 32.795 3.083 -32.195 1.00 85.81 113 LYS A C 1
ATOM 924 O O . LYS A 1 113 ? 33.984 3.234 -32.473 1.00 85.81 113 LYS A O 1
ATOM 929 N N . LEU A 1 114 ? 31.899 4.047 -32.413 1.00 83.88 114 LEU A N 1
ATOM 930 C CA . LEU A 1 114 ? 32.282 5.399 -32.815 1.00 83.88 114 LEU A CA 1
ATOM 931 C C . LEU A 1 114 ? 32.952 6.143 -31.650 1.00 83.88 114 LEU A C 1
ATOM 933 O O . LEU A 1 114 ? 34.004 6.746 -31.837 1.00 83.88 114 LEU A O 1
ATOM 937 N N . ILE A 1 115 ? 32.370 6.067 -30.449 1.00 84.75 115 ILE A N 1
ATOM 938 C CA . ILE A 1 115 ? 32.916 6.690 -29.234 1.00 84.75 115 ILE A CA 1
ATOM 939 C C . ILE A 1 115 ? 34.296 6.120 -28.895 1.00 84.75 115 ILE A C 1
ATOM 941 O O . ILE A 1 115 ? 35.206 6.899 -28.628 1.00 84.75 115 ILE A O 1
ATOM 945 N N . GLU A 1 116 ? 34.466 4.797 -28.953 1.00 85.69 116 GLU A N 1
ATOM 946 C CA . GLU A 1 116 ? 35.763 4.138 -28.736 1.00 85.69 116 GLU A CA 1
ATOM 947 C C . GLU A 1 116 ? 36.822 4.667 -29.711 1.00 85.69 116 GLU A C 1
ATOM 949 O O . GLU A 1 116 ? 37.854 5.172 -29.276 1.00 85.69 116 GLU A O 1
ATOM 954 N N . ARG A 1 117 ? 36.511 4.713 -31.017 1.00 82.88 117 ARG A N 1
ATOM 955 C CA . ARG A 1 117 ? 37.416 5.290 -32.028 1.00 82.88 117 ARG A CA 1
ATOM 956 C C . ARG A 1 117 ? 37.800 6.741 -31.734 1.00 82.88 117 ARG A C 1
ATOM 958 O O . ARG A 1 117 ? 38.962 7.108 -31.883 1.00 82.88 117 ARG A O 1
ATOM 965 N N . TYR A 1 118 ? 36.853 7.581 -31.316 1.00 79.19 118 TYR A N 1
ATOM 966 C CA . TYR A 1 118 ? 37.148 8.974 -30.958 1.00 79.19 118 TYR A CA 1
ATOM 967 C C . TYR A 1 118 ? 38.014 9.104 -29.697 1.00 79.19 118 TYR A C 1
ATOM 969 O O . TYR A 1 118 ? 38.816 10.038 -29.606 1.00 79.19 118 TYR A O 1
ATOM 977 N N . LEU A 1 119 ? 37.858 8.207 -28.720 1.00 79.19 119 LEU A N 1
ATOM 978 C CA . LEU A 1 119 ? 38.688 8.180 -27.515 1.00 79.19 119 LEU A CA 1
ATOM 979 C C . LEU A 1 119 ? 40.121 7.746 -27.839 1.00 79.19 119 LEU A C 1
ATOM 981 O O . LEU A 1 119 ? 41.054 8.429 -27.416 1.00 79.19 119 LEU A O 1
ATOM 985 N N . ASP A 1 120 ? 40.292 6.711 -28.661 1.00 77.12 120 ASP A N 1
ATOM 986 C CA . ASP A 1 120 ? 41.607 6.242 -29.116 1.00 77.12 120 ASP A CA 1
ATOM 987 C C . ASP A 1 120 ? 42.352 7.327 -29.909 1.00 77.12 120 ASP A C 1
ATOM 989 O O . ASP A 1 120 ? 43.535 7.590 -29.681 1.00 77.12 120 ASP A O 1
ATOM 993 N N . LEU A 1 121 ? 41.640 8.052 -30.778 1.00 69.38 121 LEU A N 1
ATOM 994 C CA . LEU A 1 121 ? 42.197 9.186 -31.520 1.00 69.38 121 LEU A CA 1
ATOM 995 C C . LEU A 1 121 ? 42.600 10.351 -30.601 1.00 69.38 121 LEU A C 1
ATOM 997 O O . LEU A 1 121 ? 43.637 10.974 -30.817 1.00 69.38 121 LEU A O 1
ATOM 1001 N N . LYS A 1 122 ? 41.835 10.640 -29.539 1.00 59.66 122 LYS A N 1
ATOM 1002 C CA . LYS A 1 122 ? 42.210 11.665 -28.544 1.00 59.66 122 LYS A CA 1
ATOM 1003 C C . LYS A 1 122 ? 43.420 11.271 -27.695 1.00 59.66 122 LYS A C 1
ATOM 1005 O O . LYS A 1 122 ? 44.129 12.165 -27.232 1.00 59.66 122 LYS A O 1
ATOM 1010 N N . ILE A 1 123 ? 43.656 9.976 -27.483 1.00 58.09 123 ILE A N 1
ATOM 1011 C CA . ILE A 1 123 ? 44.874 9.473 -26.832 1.00 58.09 123 ILE A CA 1
ATOM 1012 C C . ILE A 1 123 ? 46.079 9.682 -27.760 1.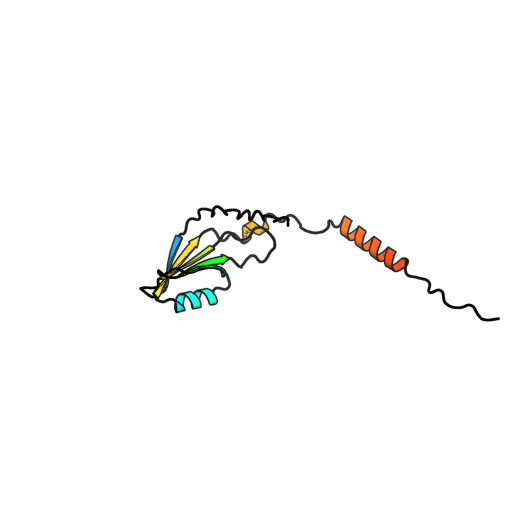00 58.09 123 ILE A C 1
ATOM 1014 O O . ILE A 1 123 ? 47.115 10.152 -27.298 1.00 58.09 123 ILE A O 1
ATOM 1018 N N . LEU A 1 124 ? 45.918 9.454 -29.068 1.00 54.28 124 LEU A N 1
ATOM 1019 C CA . LEU A 1 124 ? 46.967 9.678 -30.073 1.00 54.28 124 LEU A CA 1
ATOM 1020 C C . LEU A 1 124 ? 47.317 11.162 -30.297 1.00 54.28 124 LEU A C 1
ATOM 1022 O O . LEU A 1 124 ? 48.437 11.466 -30.696 1.00 54.28 124 LEU A O 1
ATOM 1026 N N . MET A 1 125 ? 46.403 12.099 -30.014 1.00 54.19 125 MET A N 1
ATOM 1027 C CA . MET A 1 125 ? 46.657 13.544 -30.165 1.00 54.19 125 MET A CA 1
ATOM 1028 C C . MET A 1 125 ? 47.295 14.227 -28.936 1.00 54.19 125 MET A C 1
ATOM 1030 O O . MET A 1 125 ? 47.523 15.437 -28.961 1.00 54.19 125 MET A O 1
ATOM 1034 N N . LYS A 1 126 ? 47.622 13.489 -27.865 1.00 55.34 126 LYS A N 1
ATOM 1035 C CA . LYS A 1 126 ? 48.519 13.950 -26.784 1.00 55.34 126 LYS A CA 1
ATOM 1036 C C . LYS A 1 126 ? 49.875 13.259 -27.003 1.00 55.34 126 LYS A C 1
ATOM 1038 O O . LYS A 1 126 ? 49.951 12.060 -26.808 1.00 55.34 126 LYS A O 1
ATOM 1043 N N . SER A 1 127 ? 51.013 13.864 -27.346 1.00 50.91 127 SER A N 1
ATOM 1044 C CA . SER A 1 127 ? 51.544 15.239 -27.285 1.00 50.91 127 SER A CA 1
ATOM 1045 C C . SER A 1 127 ? 52.785 15.307 -28.218 1.00 50.91 127 SER A C 1
ATOM 1047 O O . SER A 1 127 ? 53.245 14.256 -28.664 1.00 50.91 127 SER A O 1
ATOM 1049 N N . PRO A 1 128 ? 53.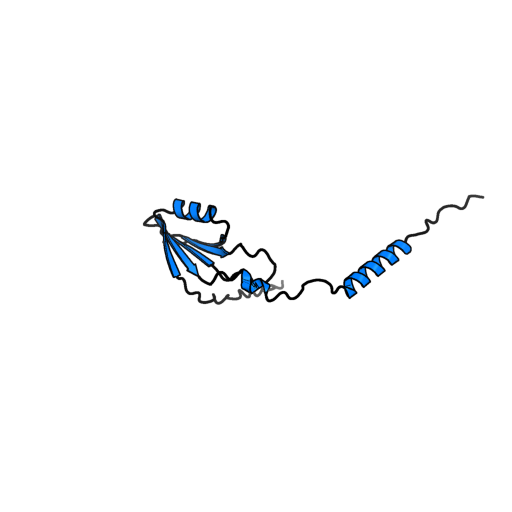446 16.466 -28.401 1.00 46.31 128 PRO A N 1
ATOM 1050 C CA . PRO A 1 128 ? 54.758 16.586 -27.744 1.00 46.31 128 PRO A CA 1
ATOM 1051 C C . PRO A 1 128 ? 54.836 17.777 -26.788 1.00 46.31 128 PRO A C 1
ATOM 1053 O O . PRO A 1 128 ? 54.354 18.871 -27.074 1.00 46.31 128 PRO A O 1
ATOM 1056 N N . LYS A 1 129 ? 55.484 17.545 -25.642 1.00 59.12 129 LYS A N 1
ATOM 1057 C CA . LYS A 1 129 ? 55.944 18.594 -24.732 1.00 59.12 129 LYS A CA 1
ATOM 1058 C C . LYS A 1 129 ? 57.016 19.406 -25.461 1.00 59.12 129 LYS A C 1
ATOM 1060 O O . LYS A 1 129 ? 58.048 18.850 -25.819 1.00 59.12 129 LYS A O 1
ATOM 1065 N N . ILE A 1 130 ? 56.776 20.698 -25.668 1.00 49.56 130 ILE A N 1
ATOM 1066 C CA . ILE A 1 130 ? 57.820 21.634 -26.093 1.00 49.56 130 ILE A CA 1
ATOM 1067 C C . ILE A 1 130 ? 58.698 21.882 -24.866 1.00 49.56 130 ILE A C 1
ATOM 1069 O O . ILE A 1 130 ? 58.310 22.599 -23.946 1.00 49.56 130 ILE A O 1
ATOM 1073 N N . GLY A 1 131 ? 59.847 21.223 -24.833 1.00 51.72 131 GLY A N 1
ATOM 1074 C CA . GLY A 1 131 ? 60.932 21.480 -23.903 1.00 51.72 131 GLY A CA 1
ATOM 1075 C C . GLY A 1 131 ? 62.253 21.330 -24.646 1.00 51.72 131 GLY A C 1
ATOM 1076 O O . GLY A 1 131 ? 62.411 20.373 -25.395 1.00 51.72 131 GLY A O 1
ATOM 1077 N N . GLU A 1 132 ? 63.156 22.276 -24.382 1.00 49.12 132 GLU A N 1
ATOM 1078 C CA . GLU A 1 132 ? 64.583 22.323 -24.747 1.00 49.12 132 GLU A CA 1
ATOM 1079 C C . GLU A 1 132 ? 64.957 22.964 -26.097 1.00 49.12 132 GLU A C 1
ATOM 1081 O O . GLU A 1 132 ? 64.873 22.360 -27.159 1.00 49.12 132 GLU A O 1
ATOM 1086 N N . ASN A 1 133 ? 65.427 24.218 -26.019 1.00 45.19 133 ASN A N 1
ATOM 1087 C CA . ASN A 1 133 ? 66.670 24.706 -26.644 1.00 45.19 133 ASN A CA 1
ATOM 1088 C C . ASN A 1 133 ? 66.992 26.086 -26.038 1.00 45.19 133 ASN A C 1
ATOM 1090 O O . ASN A 1 133 ? 66.257 27.046 -26.237 1.00 45.19 133 ASN A O 1
ATOM 1094 N N . GLN A 1 134 ? 67.833 26.117 -25.003 1.00 44.78 134 GLN A N 1
ATOM 1095 C CA . GLN A 1 134 ? 69.282 26.380 -25.034 1.00 44.78 134 GLN A CA 1
ATOM 1096 C C . GLN A 1 134 ? 69.643 27.859 -25.252 1.00 44.78 134 GLN A C 1
ATOM 1098 O O . GLN A 1 134 ? 69.519 28.419 -26.334 1.00 44.78 134 GLN A O 1
ATOM 1103 N N . ILE A 1 135 ? 70.120 28.435 -24.148 1.00 43.38 135 ILE A N 1
ATOM 1104 C CA . ILE A 1 135 ? 70.825 29.706 -24.002 1.00 43.38 135 ILE A CA 1
ATOM 1105 C C . ILE A 1 135 ? 72.064 29.703 -24.904 1.00 43.38 135 ILE A C 1
ATOM 1107 O O . ILE A 1 135 ? 72.890 28.793 -24.796 1.00 43.38 135 ILE A O 1
ATOM 1111 N N . ARG A 1 136 ? 72.235 30.752 -25.709 1.00 47.38 136 ARG A N 1
ATOM 1112 C CA . ARG A 1 136 ? 73.549 31.309 -26.040 1.00 47.38 136 ARG A CA 1
ATOM 1113 C C . ARG A 1 136 ? 73.432 32.789 -26.355 1.00 47.38 136 ARG A C 1
ATOM 1115 O O . ARG A 1 136 ? 72.511 33.143 -27.120 1.00 47.38 136 ARG A O 1
#

Secondary structure (DSSP, 8-state):
--------------------EEEEEESSHHHHHHHHHH-TTEEEEEEEEETTEEEEEEEE-S--SSSPPP--EEEEEEETTT--EEEEEES---TTTTSTT----S--HHHHHHHHHHHHHHHHT-----------

Organism: Brachionus plicatilis (NCBI:txid10195)

Foldseek 3Di:
DDDPPPPPPPPPPPPDPWDKAWDDKDQAPVVVVVVQVVPPQWDWDDWDADPQGIKTKIFGPPDPDPDDGQPKIKIWTAGPPRRMITIIITHDGPPPVVVVPPPPPDPDVVVVVVVVVVVVVVVVPDDDDPDDDDDD

Radius of gyration: 28.21 Å; chains: 1; bounding box: 85×58×52 Å

pLDDT: mean 75.56, std 19.45, range [35.41, 96.25]

Sequence (136 aa):
MTSTKERNILKKRRGINREWIYVDMFDDNEAADLWLKNKTKWLKEDTYSTNDGDKIICRCNLVKRRGPQCDAKLMLLFNADNLKAKRFESGNHTPDKINEGVIKRGLVDETKKLIERYLDLKILMKSPKIGENQIR